Protein AF-A0A4R7HWL3-F1 (afdb_monomer)

Sequence (174 aa):
MRDVVTGAVVAVIGTFILIEALRLPDAATVTNDPALLPELVGGLLIVCGLIVVGQGWYHLRTGTTASSSGHVPLPDVEALDELETEGSAEDESPDYVTTAAMAVTVIAYAALAFRVGYLTTTFAFLVGAPILLSWTPRGRRLLVLLGFAVGMVIAIRLVFISALNVPLPETPLP

Secondary structure (DSSP, 8-state):
-HHHHHHHHHHHHHHHHHHHHTTSPPPSSGGG-TTHHHHHHHHHHHHHHHHHHHHHHHHHHTT--S-----------TTSTTTSTT---------HHHHHHHHHHHHHHHHHHHHH-HHHHHHHHHHHHHHHH-SS--HHHHHHHHHHHHHHHHHHHHHIIIII-----SS---

Solvent-accessible surface area (backbone atoms only — not comparable to full-atom values): 10016 Å² total; per-residue (Å²): 110,69,50,33,51,53,13,48,52,40,22,51,53,12,48,51,42,30,56,56,22,73,70,49,78,85,46,99,41,81,58,67,30,78,34,56,59,43,34,52,53,9,51,51,31,29,54,51,11,48,51,39,26,50,51,38,49,50,34,65,70,69,66,53,68,80,80,61,77,83,81,74,90,69,78,96,60,97,80,53,76,87,77,63,77,84,70,73,83,69,81,85,65,84,57,60,62,62,55,48,53,50,52,51,51,53,54,50,44,61,62,41,23,79,56,69,28,56,67,62,39,49,42,51,43,54,50,45,53,57,52,72,69,42,92,67,86,51,71,71,60,51,51,52,42,48,52,49,29,52,49,48,51,51,50,51,51,47,45,36,50,74,67,40,58,52,82,72,74,91,61,60,80,133

Radius of gyration: 20.71 Å; Cα contacts (8 Å, |Δi|>4): 130; chains: 1; bounding box: 37×38×61 Å

pLDDT: mean 71.95, std 14.1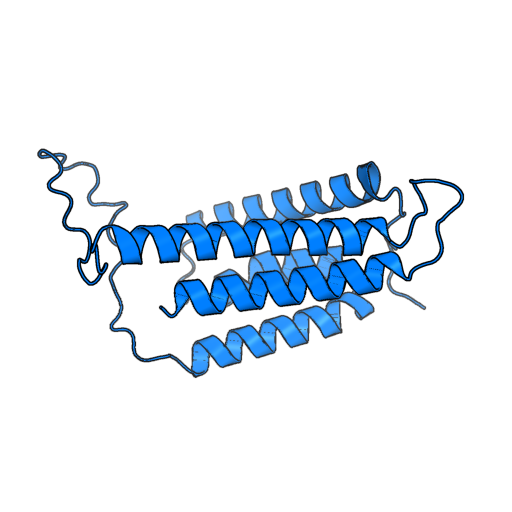2, range [40.38, 93.94]

Organism: NCBI:txid467091

Structure (mmCIF, N/CA/C/O backbone):
data_AF-A0A4R7HWL3-F1
#
_entry.id   AF-A0A4R7HWL3-F1
#
loop_
_atom_site.group_PDB
_atom_site.id
_atom_site.type_symbol
_atom_site.label_atom_id
_atom_site.label_alt_id
_atom_site.label_comp_id
_atom_site.label_asym_id
_atom_site.label_entity_id
_atom_site.label_seq_id
_atom_site.pdbx_PDB_ins_code
_atom_site.Cartn_x
_atom_site.Cartn_y
_atom_site.Cartn_z
_atom_site.occupancy
_atom_site.B_iso_or_equiv
_atom_site.auth_seq_id
_atom_site.auth_comp_id
_atom_site.auth_asym_id
_atom_site.auth_atom_id
_atom_site.pdbx_PDB_model_num
ATOM 1 N N . MET A 1 1 ? -18.374 -9.311 12.737 1.00 76.69 1 MET A N 1
ATOM 2 C CA . MET A 1 1 ? -18.784 -9.672 11.351 1.00 76.69 1 MET A CA 1
ATOM 3 C C . MET A 1 1 ? -18.213 -8.711 10.317 1.00 76.69 1 MET A C 1
ATOM 5 O O . MET A 1 1 ? -17.754 -9.197 9.293 1.00 76.69 1 MET A O 1
ATOM 9 N N . ARG A 1 2 ? -18.197 -7.392 10.576 1.00 78.56 2 ARG A N 1
ATOM 10 C CA . ARG A 1 2 ? -17.567 -6.397 9.689 1.00 78.56 2 ARG A CA 1
ATOM 11 C C . ARG A 1 2 ? -16.121 -6.756 9.316 1.00 78.56 2 ARG A C 1
ATOM 13 O O . ARG A 1 2 ? -15.818 -6.741 8.134 1.00 78.56 2 ARG A O 1
ATOM 20 N N . ASP A 1 3 ? -15.312 -7.210 10.273 1.00 77.75 3 ASP A N 1
ATOM 21 C CA . ASP A 1 3 ? -13.895 -7.557 10.037 1.00 77.75 3 ASP A CA 1
ATOM 22 C C . ASP A 1 3 ? -13.714 -8.749 9.092 1.00 77.75 3 ASP A C 1
ATOM 24 O O . ASP A 1 3 ? -12.840 -8.768 8.234 1.00 77.75 3 ASP A O 1
ATOM 28 N N . VAL A 1 4 ? -14.595 -9.747 9.196 1.00 84.81 4 VAL A N 1
ATOM 29 C CA . VAL A 1 4 ? -14.580 -10.897 8.282 1.00 84.81 4 VAL A CA 1
ATOM 30 C C . VAL A 1 4 ? -14.935 -10.448 6.866 1.00 84.81 4 VAL A C 1
ATOM 32 O O . VAL A 1 4 ? -14.318 -10.901 5.906 1.00 84.81 4 VAL A O 1
ATOM 35 N N . VAL A 1 5 ? -15.904 -9.537 6.728 1.00 86.44 5 VAL A N 1
ATOM 36 C CA . VAL A 1 5 ? -16.302 -8.995 5.423 1.00 86.44 5 VAL A CA 1
ATOM 37 C C . VAL A 1 5 ? -15.186 -8.134 4.831 1.00 86.44 5 VAL A C 1
ATOM 39 O O . VAL A 1 5 ? -14.857 -8.319 3.664 1.00 86.44 5 VAL A O 1
ATOM 42 N N . THR A 1 6 ? -14.565 -7.240 5.605 1.00 80.94 6 THR A N 1
ATOM 43 C CA . THR A 1 6 ? -13.452 -6.408 5.118 1.00 80.94 6 THR A CA 1
ATOM 44 C C . THR A 1 6 ? -12.254 -7.262 4.725 1.00 80.94 6 THR A C 1
ATOM 46 O O . THR A 1 6 ? -11.744 -7.102 3.618 1.00 80.94 6 THR A O 1
ATOM 49 N N . GLY A 1 7 ? -11.858 -8.231 5.555 1.00 83.19 7 GLY A N 1
ATOM 50 C CA . GLY A 1 7 ? -10.786 -9.170 5.226 1.00 83.19 7 GLY A CA 1
ATOM 51 C C . GLY A 1 7 ? -11.082 -9.990 3.965 1.00 83.19 7 GLY A C 1
ATOM 52 O O . GLY A 1 7 ? -10.214 -10.132 3.105 1.00 83.19 7 GLY A O 1
ATOM 53 N N . ALA A 1 8 ? -12.323 -10.463 3.801 1.00 90.75 8 ALA A N 1
ATOM 54 C CA . ALA A 1 8 ? -12.739 -11.197 2.608 1.00 90.75 8 ALA A CA 1
ATOM 55 C C . ALA A 1 8 ? -12.692 -10.323 1.345 1.00 90.75 8 ALA A C 1
ATOM 57 O O . ALA A 1 8 ? -12.177 -10.763 0.320 1.00 90.75 8 ALA A O 1
ATOM 58 N N . VAL A 1 9 ? -13.174 -9.078 1.414 1.00 88.00 9 VAL A N 1
ATOM 59 C CA . VAL A 1 9 ? -13.107 -8.128 0.292 1.00 88.00 9 VAL A CA 1
ATOM 60 C C . VAL A 1 9 ? -11.655 -7.852 -0.101 1.00 88.00 9 VAL A C 1
ATOM 62 O O . VAL A 1 9 ? -11.324 -7.919 -1.283 1.00 88.00 9 VAL A O 1
ATOM 65 N N . VAL A 1 10 ? -10.771 -7.615 0.873 1.00 84.25 10 VAL A N 1
ATOM 66 C CA . VAL A 1 10 ? -9.333 -7.402 0.633 1.00 84.25 10 VAL A CA 1
ATOM 67 C C . VAL A 1 10 ? -8.698 -8.623 -0.042 1.00 84.25 10 VAL A C 1
ATOM 69 O O . VAL A 1 10 ? -7.980 -8.466 -1.031 1.00 84.25 10 VAL A O 1
ATOM 72 N N . ALA A 1 11 ? -9.012 -9.837 0.421 1.00 88.62 11 ALA A N 1
ATOM 73 C CA . ALA A 1 11 ? -8.508 -11.070 -0.183 1.00 88.62 11 ALA A CA 1
ATOM 74 C C . ALA A 1 11 ? -9.014 -11.270 -1.623 1.00 88.62 11 ALA A C 1
ATOM 76 O O . ALA A 1 11 ? -8.248 -11.695 -2.489 1.00 88.62 11 ALA A O 1
ATOM 77 N N . VAL A 1 12 ? -10.276 -10.929 -1.910 1.00 93.00 12 VAL A N 1
ATOM 78 C CA . VAL A 1 12 ? -10.845 -10.998 -3.268 1.00 93.00 12 VAL A CA 1
ATOM 79 C C . VAL A 1 12 ? -10.155 -10.005 -4.202 1.00 93.00 12 VAL A C 1
ATOM 81 O O . VAL A 1 12 ? -9.787 -10.386 -5.312 1.00 93.00 12 VAL A O 1
ATOM 84 N N . ILE A 1 13 ? -9.918 -8.767 -3.756 1.00 86.62 13 ILE A N 1
ATOM 85 C CA . ILE A 1 13 ? -9.181 -7.760 -4.538 1.00 86.62 13 ILE A CA 1
ATOM 86 C C . ILE A 1 13 ? -7.754 -8.245 -4.821 1.00 86.62 13 ILE A C 1
ATOM 88 O O . ILE A 1 13 ? -7.318 -8.210 -5.970 1.00 86.62 13 ILE A O 1
ATOM 92 N N . GLY A 1 14 ? -7.045 -8.750 -3.806 1.00 85.75 14 GLY A N 1
ATOM 93 C CA . GLY A 1 14 ? -5.703 -9.313 -3.979 1.00 85.75 14 GLY A CA 1
ATOM 94 C C . GLY A 1 14 ? -5.677 -10.483 -4.967 1.00 85.75 14 GLY A C 1
ATOM 95 O O . GLY A 1 14 ? -4.819 -10.532 -5.845 1.00 85.75 14 GLY A O 1
ATOM 96 N N . THR A 1 15 ? -6.669 -11.374 -4.888 1.00 93.94 15 THR A N 1
ATOM 97 C CA . THR A 1 15 ? -6.833 -12.502 -5.822 1.00 93.94 15 THR A CA 1
ATOM 98 C C . THR A 1 15 ? -7.078 -12.025 -7.249 1.00 93.94 15 THR A C 1
ATOM 100 O O . THR A 1 15 ? -6.483 -1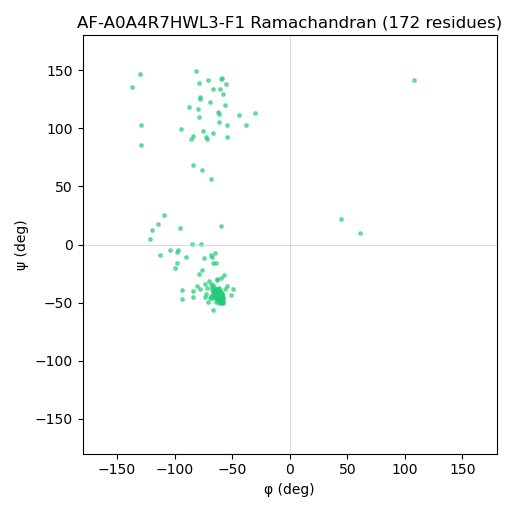2.554 -8.183 1.00 93.94 15 THR A O 1
ATOM 103 N N . PHE A 1 16 ? -7.925 -11.012 -7.436 1.00 92.25 16 PHE A N 1
ATOM 104 C CA . PHE A 1 16 ? -8.189 -10.434 -8.752 1.00 92.25 16 PHE A CA 1
ATOM 105 C C . PHE A 1 16 ? -6.921 -9.834 -9.374 1.00 92.25 16 PHE A C 1
ATOM 107 O O . PHE A 1 16 ? -6.611 -10.130 -10.525 1.00 92.25 16 PHE A O 1
ATOM 114 N N . ILE A 1 17 ? -6.150 -9.062 -8.598 1.00 85.31 17 ILE A N 1
ATOM 115 C CA . ILE A 1 17 ? -4.862 -8.501 -9.039 1.00 85.31 17 ILE A CA 1
ATOM 116 C C . ILE A 1 17 ? -3.896 -9.620 -9.440 1.00 85.31 17 ILE A C 1
ATOM 118 O O . ILE A 1 17 ? -3.261 -9.528 -10.486 1.00 85.31 17 ILE A O 1
ATOM 122 N N . LEU A 1 18 ? -3.819 -10.691 -8.645 1.00 90.19 18 LEU A N 1
ATOM 123 C CA . LEU A 1 18 ? -2.961 -11.838 -8.931 1.00 90.19 18 LEU A CA 1
ATOM 124 C C . LEU A 1 18 ? -3.362 -12.542 -10.239 1.00 90.19 18 LEU A C 1
ATOM 126 O O . LEU A 1 18 ? -2.500 -12.893 -11.035 1.00 90.19 18 LEU A O 1
ATOM 130 N N . ILE A 1 19 ? -4.663 -12.702 -10.506 1.00 92.25 19 ILE A N 1
ATOM 131 C CA . ILE A 1 19 ? -5.157 -13.289 -11.763 1.00 92.25 19 ILE A CA 1
ATOM 132 C C . ILE A 1 19 ? -4.780 -12.423 -12.970 1.00 92.25 19 ILE A C 1
ATOM 134 O O . ILE A 1 19 ? -4.390 -12.966 -14.001 1.00 92.25 19 ILE A O 1
ATOM 138 N N . GLU A 1 20 ? -4.893 -11.098 -12.863 1.00 90.25 20 GLU A N 1
ATOM 139 C CA . GLU A 1 20 ? -4.465 -10.197 -13.941 1.00 90.25 20 GLU A CA 1
ATOM 140 C C . GLU A 1 20 ? -2.938 -10.202 -14.113 1.00 90.25 20 GLU A C 1
ATOM 142 O O . GLU A 1 20 ? -2.459 -10.153 -15.244 1.00 90.25 20 GLU A O 1
ATOM 147 N N . ALA A 1 21 ? -2.169 -10.350 -13.027 1.00 86.69 21 ALA A N 1
ATOM 148 C CA . ALA A 1 21 ? -0.716 -10.500 -13.094 1.00 86.69 21 ALA A CA 1
ATOM 149 C C . ALA A 1 21 ? -0.310 -11.744 -13.901 1.00 86.69 21 ALA A C 1
ATOM 151 O O . ALA A 1 21 ? 0.550 -11.655 -14.769 1.00 86.69 21 ALA A O 1
ATOM 152 N N . LEU A 1 22 ? -1.000 -12.872 -13.697 1.00 90.31 22 LEU A N 1
ATOM 153 C CA . LEU A 1 22 ? -0.759 -14.131 -14.420 1.00 90.31 22 LEU A CA 1
ATOM 154 C C . LEU A 1 22 ? -1.108 -14.076 -15.918 1.00 90.31 22 LEU A C 1
ATOM 156 O O . LEU A 1 22 ? -0.803 -15.012 -16.655 1.00 90.31 22 LEU A O 1
ATOM 160 N N . ARG A 1 23 ? -1.788 -13.021 -16.384 1.00 90.88 23 ARG A N 1
ATOM 161 C CA . ARG A 1 23 ? -2.072 -12.809 -17.814 1.00 90.88 23 ARG A CA 1
ATOM 162 C C . ARG A 1 23 ? -0.989 -12.009 -18.525 1.00 90.88 23 ARG A C 1
ATOM 164 O O . ARG A 1 23 ? -1.038 -11.901 -19.752 1.00 90.88 23 ARG A O 1
ATOM 171 N N . LEU A 1 24 ? -0.062 -11.411 -17.782 1.00 85.00 24 LEU A N 1
ATOM 172 C CA . LEU A 1 24 ? 1.055 -10.690 -18.370 1.00 85.00 24 LEU A CA 1
ATOM 173 C C . LEU A 1 24 ? 2.031 -11.699 -19.000 1.00 85.00 24 LEU A C 1
ATOM 175 O O . LEU A 1 24 ? 2.211 -12.790 -18.467 1.00 85.00 24 LEU A O 1
ATOM 179 N N . PRO A 1 25 ? 2.622 -11.376 -20.161 1.00 83.00 25 PRO A N 1
ATOM 180 C CA . PRO A 1 25 ? 3.594 -12.254 -20.796 1.00 83.00 25 PRO A CA 1
ATOM 181 C C . PRO A 1 25 ? 4.870 -12.350 -19.953 1.00 83.00 25 PRO A C 1
ATOM 183 O O . PRO A 1 25 ? 5.411 -11.322 -19.543 1.00 83.00 25 PRO A O 1
ATOM 186 N N . ASP A 1 26 ? 5.366 -13.576 -19.769 1.00 82.88 26 ASP A N 1
ATOM 187 C CA . ASP A 1 26 ? 6.607 -13.845 -19.039 1.00 82.88 26 ASP A CA 1
ATOM 188 C C . ASP A 1 26 ? 7.789 -13.105 -19.683 1.00 82.88 26 ASP A C 1
ATOM 190 O O . ASP A 1 26 ? 8.033 -13.199 -20.895 1.00 82.88 26 ASP A O 1
ATOM 194 N N . ALA A 1 27 ? 8.563 -12.381 -18.876 1.00 81.88 27 ALA A N 1
ATOM 195 C CA . ALA A 1 27 ? 9.803 -11.778 -19.343 1.00 81.88 27 ALA A CA 1
ATOM 196 C C . ALA A 1 27 ? 10.950 -12.800 -19.354 1.00 81.88 27 ALA A C 1
ATOM 198 O O . ALA A 1 27 ? 11.048 -13.686 -18.511 1.00 81.88 27 ALA A O 1
ATOM 199 N N . ALA A 1 28 ? 11.896 -12.628 -20.283 1.00 78.31 28 ALA A N 1
ATOM 200 C CA . ALA A 1 28 ? 13.082 -13.486 -20.384 1.00 78.31 28 ALA A CA 1
ATOM 201 C C . ALA A 1 28 ? 14.019 -13.401 -19.158 1.00 78.31 28 ALA A C 1
ATOM 203 O O . ALA A 1 28 ? 14.898 -14.246 -18.987 1.00 78.31 28 ALA A O 1
ATOM 204 N N . THR A 1 29 ? 13.860 -12.376 -18.319 1.00 79.38 29 THR A N 1
ATOM 205 C CA . THR A 1 29 ? 14.624 -12.174 -17.089 1.00 79.38 29 THR A CA 1
ATOM 206 C C . THR A 1 29 ? 13.695 -11.728 -15.966 1.00 79.38 29 THR A C 1
ATOM 208 O O . THR A 1 29 ? 12.906 -10.806 -16.154 1.00 79.38 29 THR A O 1
ATOM 211 N N . VAL A 1 30 ? 13.861 -12.321 -14.774 1.00 71.12 30 VAL A N 1
ATOM 212 C CA . VAL A 1 30 ? 13.136 -11.958 -13.532 1.00 71.12 30 VAL A CA 1
ATOM 213 C C . VAL A 1 30 ? 13.182 -10.444 -13.297 1.00 71.12 30 VAL A C 1
ATOM 215 O O . VAL A 1 30 ? 12.215 -9.807 -12.924 1.00 71.12 30 VAL A O 1
ATOM 218 N N . THR A 1 31 ? 14.321 -9.842 -13.604 1.00 65.50 31 THR A N 1
ATOM 219 C CA . THR A 1 31 ? 14.598 -8.414 -13.482 1.00 65.50 31 THR A CA 1
ATOM 220 C C . THR A 1 31 ? 13.677 -7.498 -14.298 1.00 65.50 31 THR A C 1
ATOM 222 O O . THR A 1 31 ? 13.474 -6.360 -13.903 1.00 65.50 31 THR A O 1
ATOM 225 N N . ASN A 1 32 ? 13.139 -7.954 -15.429 1.00 70.25 32 ASN A N 1
ATOM 226 C CA . ASN A 1 32 ? 12.282 -7.146 -16.304 1.00 70.25 32 ASN A CA 1
ATOM 227 C C . ASN A 1 32 ? 10.851 -7.680 -16.354 1.00 70.25 32 ASN A C 1
ATOM 229 O O . ASN A 1 32 ? 10.121 -7.362 -17.291 1.00 70.25 32 ASN A O 1
ATOM 233 N N . ASP A 1 33 ? 10.473 -8.519 -15.393 1.00 76.75 33 ASP A N 1
ATOM 234 C CA . ASP A 1 33 ? 9.172 -9.158 -15.394 1.00 76.75 33 ASP A CA 1
ATOM 235 C C . ASP A 1 33 ? 8.089 -8.181 -14.905 1.00 76.75 33 ASP A C 1
ATOM 237 O O . ASP A 1 33 ? 8.062 -7.822 -13.719 1.00 76.75 33 ASP A O 1
ATOM 241 N N . PRO A 1 34 ? 7.195 -7.711 -15.800 1.00 73.94 34 PRO A N 1
ATOM 242 C CA . PRO A 1 34 ? 6.140 -6.779 -15.426 1.00 73.94 34 PRO A CA 1
ATOM 243 C C . PRO A 1 34 ? 5.109 -7.413 -14.480 1.00 73.94 34 PRO A C 1
ATOM 245 O O . PRO A 1 34 ? 4.347 -6.673 -13.854 1.00 73.94 34 PRO A O 1
ATOM 248 N N . ALA A 1 35 ? 5.071 -8.746 -14.358 1.00 83.38 35 ALA A N 1
ATOM 249 C CA . ALA A 1 35 ? 4.136 -9.457 -13.497 1.00 83.38 35 ALA A CA 1
ATOM 250 C C . ALA A 1 35 ? 4.545 -9.447 -12.018 1.00 83.38 35 ALA A C 1
ATOM 252 O O . ALA A 1 35 ? 3.669 -9.487 -11.156 1.00 83.38 35 ALA A O 1
ATOM 253 N N . LEU A 1 36 ? 5.837 -9.301 -11.697 1.00 79.25 36 LEU A N 1
ATOM 254 C CA . LEU A 1 36 ? 6.334 -9.454 -10.321 1.00 79.25 36 LEU A CA 1
ATOM 255 C C . LEU A 1 36 ? 5.734 -8.461 -9.326 1.00 79.25 36 LEU A C 1
ATOM 257 O O . LEU A 1 36 ? 5.442 -8.817 -8.186 1.00 79.25 36 LEU A O 1
ATOM 261 N N . LEU A 1 37 ? 5.562 -7.201 -9.732 1.00 79.38 37 LEU A N 1
ATOM 262 C CA . LEU A 1 37 ? 4.998 -6.171 -8.859 1.00 79.38 37 LEU A CA 1
ATOM 263 C C . LEU A 1 37 ? 3.521 -6.462 -8.538 1.00 79.38 37 LEU A C 1
ATOM 265 O O . LEU A 1 37 ? 3.194 -6.565 -7.350 1.00 79.38 37 LEU A O 1
ATOM 269 N N . PRO A 1 38 ? 2.619 -6.615 -9.529 1.00 78.69 38 PRO A N 1
ATOM 270 C CA . PRO A 1 38 ? 1.235 -6.967 -9.237 1.00 78.69 38 PRO A CA 1
ATOM 271 C C . PRO A 1 38 ? 1.105 -8.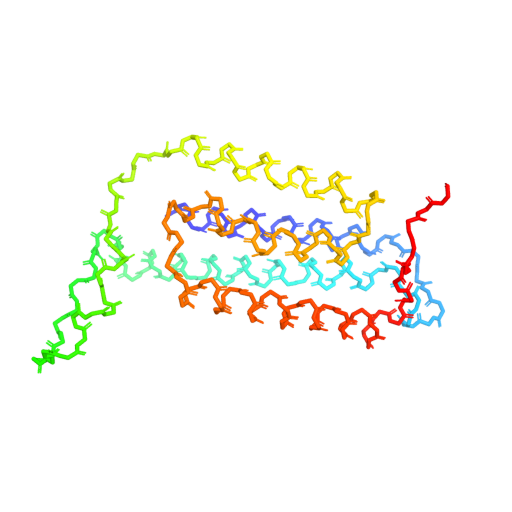346 -8.570 1.00 78.69 38 PRO A C 1
ATOM 273 O O . PRO A 1 38 ? 0.229 -8.503 -7.722 1.00 78.69 38 PRO A O 1
ATOM 276 N N . GLU A 1 39 ? 1.997 -9.304 -8.838 1.00 84.88 39 GLU A N 1
ATOM 277 C CA . GLU A 1 39 ? 2.032 -10.597 -8.141 1.00 84.88 39 GLU A CA 1
ATOM 278 C C . GLU A 1 39 ? 2.345 -10.436 -6.644 1.00 84.88 39 GLU A C 1
ATOM 280 O O . GLU A 1 39 ? 1.593 -10.927 -5.800 1.00 84.88 39 GLU A O 1
ATOM 285 N N . LEU A 1 40 ? 3.392 -9.679 -6.292 1.00 82.38 40 LEU A N 1
ATOM 286 C CA . LEU A 1 40 ? 3.750 -9.385 -4.898 1.00 82.38 40 LEU A CA 1
ATOM 287 C C . LEU A 1 40 ? 2.637 -8.636 -4.166 1.00 82.38 40 LEU A C 1
ATOM 289 O O . LEU A 1 40 ? 2.287 -8.991 -3.039 1.00 82.38 40 LEU A O 1
ATOM 293 N N . VAL A 1 41 ? 2.074 -7.601 -4.794 1.00 80.19 41 VAL A N 1
ATOM 294 C CA . VAL A 1 41 ? 0.989 -6.804 -4.205 1.00 80.19 41 VAL A CA 1
ATOM 295 C C . VAL A 1 41 ? -0.264 -7.659 -4.018 1.00 80.19 41 VAL A C 1
ATOM 297 O O . VAL A 1 41 ? -0.860 -7.639 -2.939 1.00 80.19 41 VAL A O 1
ATOM 300 N N . GLY A 1 42 ? -0.642 -8.442 -5.031 1.00 82.56 42 GLY A N 1
ATOM 301 C CA . GLY A 1 42 ? -1.765 -9.374 -4.967 1.00 82.56 42 GLY A CA 1
ATOM 302 C C . GLY A 1 42 ? -1.574 -10.417 -3.867 1.00 82.56 42 GLY A C 1
ATOM 303 O O . GLY A 1 42 ? -2.449 -10.583 -3.017 1.00 82.56 42 GLY A O 1
ATOM 304 N N . GLY A 1 43 ? -0.400 -11.050 -3.811 1.00 85.06 43 GLY A N 1
ATOM 305 C CA . GLY A 1 43 ? -0.038 -12.025 -2.782 1.00 85.06 43 GLY A CA 1
ATOM 306 C C . GLY A 1 43 ? -0.087 -11.446 -1.366 1.00 85.06 43 GLY A C 1
ATOM 307 O O . GLY A 1 43 ? -0.705 -12.039 -0.480 1.00 85.06 43 GLY A O 1
ATOM 308 N N . LEU A 1 44 ? 0.490 -10.259 -1.149 1.00 82.88 44 LEU A N 1
ATOM 309 C CA . LEU A 1 44 ? 0.470 -9.583 0.152 1.00 82.88 44 LEU A CA 1
ATOM 310 C C . LEU A 1 44 ? -0.963 -9.254 0.598 1.00 82.88 44 LEU A C 1
ATOM 312 O O . LEU A 1 44 ? -1.310 -9.473 1.760 1.00 82.88 44 LEU A O 1
ATOM 316 N N . LEU A 1 45 ? -1.808 -8.764 -0.316 1.00 79.81 45 LEU A N 1
ATOM 317 C CA . LEU A 1 45 ? -3.217 -8.469 -0.040 1.00 79.81 45 LEU A CA 1
ATOM 318 C C . LEU A 1 45 ? -3.999 -9.727 0.343 1.00 79.81 45 LEU A C 1
ATOM 320 O O . LEU A 1 45 ? -4.785 -9.683 1.288 1.00 79.81 45 LEU A O 1
ATOM 324 N N . ILE A 1 46 ? -3.762 -10.853 -0.336 1.00 88.44 46 ILE A N 1
ATOM 325 C CA . ILE A 1 46 ? -4.391 -12.136 0.004 1.00 88.44 46 ILE A CA 1
ATOM 326 C C . ILE A 1 46 ? -3.991 -12.563 1.417 1.00 88.44 46 ILE A C 1
ATOM 328 O O . ILE A 1 46 ? -4.864 -12.862 2.230 1.00 88.44 46 ILE A O 1
ATOM 332 N N . VAL A 1 47 ? -2.692 -12.552 1.737 1.00 90.00 47 VAL A N 1
ATOM 333 C CA . VAL A 1 47 ? -2.192 -12.923 3.072 1.00 90.00 47 VAL A CA 1
ATOM 334 C C . VAL A 1 47 ? -2.790 -12.015 4.146 1.00 90.00 47 VAL A C 1
ATOM 336 O O . VAL A 1 47 ? -3.304 -12.507 5.149 1.00 90.00 47 VAL A O 1
ATOM 339 N N . CYS A 1 48 ? -2.786 -10.701 3.923 1.00 82.56 48 CYS A N 1
ATOM 340 C CA . CYS A 1 48 ? -3.352 -9.729 4.854 1.00 82.56 48 CYS A CA 1
ATOM 341 C C . CYS A 1 48 ? -4.860 -9.953 5.061 1.00 82.56 48 CYS A C 1
ATOM 343 O O . CYS A 1 48 ? -5.325 -10.051 6.196 1.00 82.56 48 CYS A O 1
ATOM 345 N N . GLY A 1 49 ? -5.619 -10.133 3.975 1.00 82.94 49 GLY A N 1
ATOM 346 C CA . GLY A 1 49 ? -7.050 -10.427 4.031 1.00 82.94 49 GLY A CA 1
ATOM 347 C C . GLY A 1 49 ? -7.358 -11.718 4.793 1.00 82.94 49 GLY A C 1
ATOM 348 O O . GLY A 1 49 ? -8.251 -11.734 5.639 1.00 82.94 49 GLY A O 1
ATOM 349 N N . LEU A 1 50 ? -6.577 -12.782 4.576 1.00 92.12 50 LEU A N 1
ATOM 350 C CA . LEU A 1 50 ? -6.713 -14.048 5.305 1.00 92.12 50 LEU A CA 1
ATOM 351 C C . LEU A 1 50 ? -6.412 -13.905 6.800 1.00 92.12 50 LEU A C 1
ATOM 353 O O . LEU A 1 50 ? -7.123 -14.499 7.610 1.00 92.12 50 LEU A O 1
ATOM 357 N N . ILE A 1 51 ? -5.406 -13.111 7.182 1.00 89.12 51 ILE A N 1
ATOM 358 C CA . ILE A 1 51 ? -5.103 -12.827 8.593 1.00 89.12 51 ILE A CA 1
ATOM 359 C C . ILE A 1 51 ? -6.291 -12.122 9.257 1.00 89.12 51 ILE A C 1
ATOM 361 O O . ILE A 1 51 ? -6.732 -12.555 10.321 1.00 89.12 51 ILE A O 1
ATOM 365 N N . VAL A 1 52 ? -6.856 -11.094 8.615 1.00 87.88 52 VAL A N 1
ATOM 366 C CA . VAL A 1 52 ? -8.018 -10.351 9.137 1.00 87.88 52 VAL A CA 1
ATOM 367 C C . VAL A 1 52 ? -9.248 -11.257 9.255 1.00 87.88 52 VAL A C 1
ATOM 369 O O . VAL A 1 52 ? -9.919 -11.263 10.289 1.00 87.88 52 VAL A O 1
ATOM 372 N N . VAL A 1 53 ? -9.520 -12.086 8.241 1.00 91.44 53 VAL A N 1
ATOM 373 C CA . VAL A 1 53 ? -10.596 -13.091 8.295 1.00 91.44 53 VAL A CA 1
ATOM 374 C C . VAL A 1 53 ? -10.361 -14.075 9.440 1.00 91.44 53 VAL A C 1
ATOM 376 O O . VAL A 1 53 ? -11.295 -14.375 10.183 1.00 91.44 53 VAL A O 1
ATOM 379 N N . GLY A 1 54 ? -9.128 -14.554 9.612 1.00 91.38 54 GLY A N 1
ATOM 380 C CA . GLY A 1 54 ? -8.744 -15.478 10.676 1.00 91.38 54 GLY A CA 1
ATOM 381 C C . GLY A 1 54 ? -8.949 -14.887 12.069 1.00 91.38 54 GLY A C 1
ATOM 382 O O . GLY A 1 54 ? -9.540 -15.544 12.925 1.00 91.38 54 GLY A O 1
ATOM 383 N N . GLN A 1 55 ? -8.543 -13.634 12.281 1.00 88.25 55 GLN A N 1
ATOM 384 C CA . GLN A 1 55 ? -8.778 -12.905 13.530 1.00 88.25 55 GLN A CA 1
ATOM 385 C C . GLN A 1 55 ? -10.277 -12.725 13.793 1.00 88.25 55 GLN A C 1
ATOM 387 O O . GLN A 1 55 ? -10.761 -13.085 14.866 1.00 88.25 55 GLN A O 1
ATOM 392 N N . GLY A 1 56 ? -11.038 -12.259 12.798 1.00 86.62 56 GLY A N 1
ATOM 393 C CA . GLY A 1 56 ? -12.486 -12.090 12.919 1.00 86.62 56 GLY A CA 1
ATOM 394 C C . GLY A 1 56 ? -13.210 -13.406 13.224 1.00 86.62 56 GLY A C 1
ATOM 395 O O . GLY A 1 56 ? -14.100 -13.447 14.075 1.00 86.62 56 GLY A O 1
ATOM 396 N N . TRP A 1 57 ? -12.800 -14.502 12.582 1.00 91.88 57 TRP A N 1
ATOM 397 C CA . TRP A 1 57 ? -13.334 -15.841 12.835 1.00 91.88 57 TRP A CA 1
ATOM 398 C C . TRP A 1 57 ? -12.982 -16.338 14.239 1.00 91.88 57 TRP A C 1
ATOM 400 O O . TRP A 1 57 ? -13.836 -16.909 14.923 1.00 91.88 57 TRP A O 1
ATOM 410 N N . TYR A 1 58 ? -11.740 -16.133 14.680 1.00 90.62 58 TYR A N 1
ATOM 411 C CA . TYR A 1 58 ? -11.300 -16.512 16.020 1.00 90.62 58 TYR A CA 1
ATOM 412 C C . TYR A 1 58 ? -12.151 -15.811 17.086 1.00 90.62 58 TYR A C 1
ATOM 414 O O . TYR A 1 58 ? -12.718 -16.491 17.939 1.00 90.62 58 TYR A O 1
ATOM 422 N N . HIS A 1 59 ? -12.366 -14.498 16.952 1.00 83.75 59 HIS A N 1
ATOM 423 C CA . HIS A 1 59 ? -13.242 -13.719 17.835 1.00 83.75 59 HIS A CA 1
ATOM 424 C C . HIS A 1 59 ? -14.701 -14.198 17.835 1.00 83.75 59 HIS A C 1
ATOM 426 O O . HIS A 1 59 ? -15.330 -14.273 18.891 1.00 83.75 59 HIS A O 1
ATOM 432 N N . LEU A 1 60 ? -15.242 -14.564 16.667 1.00 85.56 60 LEU A N 1
ATOM 433 C CA . LEU A 1 60 ? -16.584 -15.149 16.547 1.00 85.56 60 LEU A CA 1
ATOM 434 C C . LEU A 1 60 ? -16.700 -16.480 17.303 1.00 85.56 60 LEU A C 1
ATOM 436 O O . LEU A 1 60 ? -17.736 -16.751 17.908 1.00 85.56 60 LEU A O 1
ATOM 440 N N . ARG A 1 61 ? -15.652 -17.312 17.279 1.00 88.19 61 ARG A N 1
ATOM 441 C CA . ARG A 1 61 ? -15.647 -18.621 17.950 1.00 88.19 61 ARG A CA 1
ATOM 442 C C . ARG A 1 61 ? -15.427 -18.538 19.450 1.00 88.19 61 ARG A C 1
ATOM 444 O O . ARG A 1 61 ? -16.036 -19.315 20.176 1.00 88.19 61 ARG A O 1
ATOM 451 N N . THR A 1 62 ? -14.572 -17.639 19.921 1.00 87.62 62 THR A N 1
ATOM 452 C CA . THR A 1 62 ? -14.2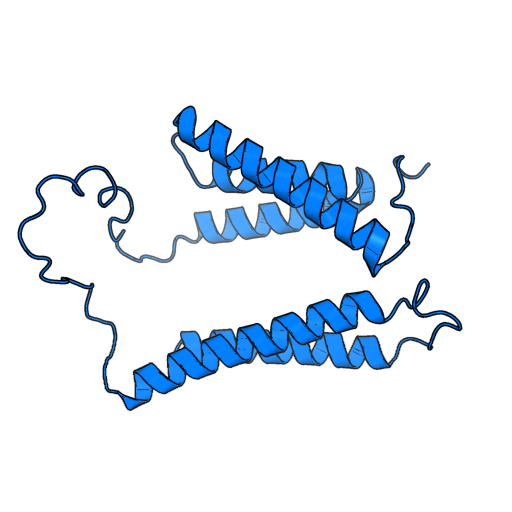93 -17.512 21.356 1.00 87.62 62 THR A CA 1
ATOM 453 C C . THR A 1 62 ? -15.408 -16.792 22.112 1.00 87.62 62 THR A C 1
ATOM 455 O O . THR A 1 62 ? -15.291 -16.600 23.319 1.00 87.62 62 THR A O 1
ATOM 458 N N . GLY A 1 63 ? -16.488 -16.376 21.431 1.00 72.56 63 GLY A N 1
ATOM 459 C CA . GLY A 1 63 ? -17.596 -15.635 22.043 1.00 72.56 63 GLY A CA 1
ATOM 460 C C . GLY A 1 63 ? -17.154 -14.297 22.633 1.00 72.56 63 GLY A C 1
ATOM 461 O O . GLY A 1 63 ? -17.915 -13.639 23.336 1.00 72.56 63 GLY A O 1
ATOM 462 N N . THR A 1 64 ? -15.920 -13.882 22.345 1.00 61.06 64 THR A N 1
ATOM 463 C CA . THR A 1 64 ? -15.353 -12.612 22.764 1.00 61.06 64 THR A CA 1
ATOM 464 C C . THR A 1 64 ? -15.818 -11.589 21.743 1.00 61.06 64 THR A C 1
ATOM 466 O O . THR A 1 64 ? -15.049 -11.101 20.917 1.00 61.06 64 THR A O 1
ATOM 469 N N . THR A 1 65 ? -17.124 -11.309 21.750 1.00 51.59 65 THR A N 1
ATOM 470 C CA . THR A 1 65 ? -17.642 -10.066 21.195 1.00 51.59 65 THR A CA 1
ATOM 471 C C . THR A 1 65 ? -16.876 -8.960 21.893 1.00 51.59 65 THR A C 1
ATOM 473 O O . THR A 1 65 ? -17.116 -8.671 23.064 1.00 51.59 65 THR A O 1
ATOM 476 N N . ALA A 1 66 ? -15.904 -8.392 21.187 1.00 52.56 66 ALA A N 1
ATOM 477 C CA . ALA A 1 66 ? -15.159 -7.214 21.586 1.00 52.56 66 ALA A CA 1
ATOM 478 C C . ALA A 1 66 ? -16.084 -5.981 21.564 1.00 52.56 66 ALA A C 1
ATOM 480 O O . ALA A 1 66 ? -15.833 -5.005 20.877 1.00 52.56 66 ALA A O 1
ATOM 481 N N . SER A 1 67 ? -17.189 -6.046 22.309 1.00 45.44 67 SER A N 1
ATOM 482 C CA . SER A 1 67 ? -17.810 -4.874 22.923 1.00 45.44 67 SER A CA 1
ATOM 483 C C . SER A 1 67 ? -17.148 -4.551 24.265 1.00 45.44 67 SER A C 1
ATOM 485 O O . SER A 1 67 ? -17.531 -3.590 24.916 1.00 45.44 67 SER A O 1
ATOM 487 N N . SER A 1 68 ? -16.141 -5.326 24.685 1.00 43.84 68 SER A N 1
ATOM 488 C CA . SER A 1 68 ? -15.280 -4.964 25.805 1.00 43.84 68 SER A CA 1
ATOM 489 C C . SER A 1 68 ? -14.145 -4.086 25.291 1.00 43.84 68 SER A C 1
ATOM 491 O O . SER A 1 68 ? -13.083 -4.576 24.915 1.00 43.84 68 SER A O 1
ATOM 493 N N . SER A 1 69 ? -14.379 -2.776 25.314 1.00 45.72 69 SER A N 1
ATOM 494 C CA . SER A 1 69 ? -13.370 -1.804 25.735 1.00 45.72 69 SER A CA 1
ATOM 495 C C . SER A 1 69 ? -12.450 -2.451 26.778 1.00 45.72 69 SER A C 1
ATOM 497 O O . SER A 1 69 ? -12.909 -2.875 27.843 1.00 45.72 69 SER A O 1
ATOM 499 N N . GLY A 1 70 ? -11.183 -2.643 26.424 1.00 42.47 70 GLY A N 1
ATOM 500 C CA . GLY A 1 70 ? -10.206 -3.319 27.264 1.00 42.47 70 GLY A CA 1
ATOM 501 C C . GLY A 1 70 ? -9.909 -2.505 28.517 1.00 42.47 70 GLY A C 1
ATOM 502 O O . GLY A 1 70 ? -9.054 -1.633 28.491 1.00 42.47 70 GLY A O 1
ATOM 503 N N . HIS A 1 71 ? -10.581 -2.816 29.625 1.00 40.72 71 HIS A N 1
ATOM 504 C CA . HIS A 1 71 ? -10.022 -2.569 30.946 1.00 40.72 71 HIS A CA 1
ATOM 505 C C . HIS A 1 71 ? -9.118 -3.763 31.263 1.00 40.72 71 HIS A C 1
ATOM 507 O O . HIS A 1 71 ? -9.589 -4.819 31.684 1.00 40.72 71 HIS A O 1
ATOM 513 N N . VAL A 1 72 ? -7.828 -3.635 30.956 1.00 53.97 72 VAL A N 1
ATOM 514 C CA . VAL A 1 72 ? -6.799 -4.554 31.449 1.00 53.97 72 VAL A CA 1
ATOM 515 C C . VAL A 1 72 ? -6.499 -4.115 32.886 1.00 53.97 72 VAL A C 1
ATOM 517 O O .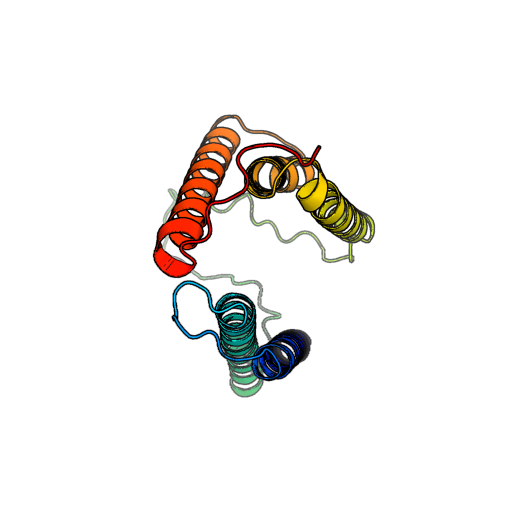 VAL A 1 72 ? -6.028 -2.993 33.058 1.00 53.97 72 VAL A O 1
ATOM 520 N N . PRO A 1 73 ? -6.752 -4.929 33.929 1.00 46.31 73 PRO A N 1
ATOM 521 C CA . PRO A 1 73 ? -6.277 -4.619 35.270 1.00 46.31 73 PRO A CA 1
ATOM 522 C C . PRO A 1 73 ? -4.761 -4.841 35.274 1.00 46.31 73 PRO A C 1
ATOM 524 O O . PRO A 1 73 ? -4.283 -5.960 35.467 1.00 46.31 73 PRO A O 1
ATOM 527 N N . LEU A 1 74 ? -4.004 -3.791 34.962 1.00 51.25 74 LEU A N 1
ATOM 528 C CA . LEU A 1 74 ? -2.564 -3.770 35.179 1.00 51.25 74 LEU A CA 1
ATOM 529 C C . LEU A 1 74 ? -2.301 -3.485 36.669 1.00 51.25 74 LEU A C 1
ATOM 531 O O . LEU A 1 74 ? -3.005 -2.669 37.263 1.00 51.25 74 LEU A O 1
ATOM 535 N N . PRO A 1 75 ? -1.326 -4.169 37.293 1.00 47.59 75 PRO A N 1
ATOM 536 C CA . PRO A 1 75 ? -0.868 -3.841 38.641 1.00 47.59 75 PRO A CA 1
ATOM 537 C C . PRO A 1 75 ? -0.328 -2.406 38.666 1.00 47.59 75 PRO A C 1
ATOM 539 O O . PRO A 1 75 ? 0.288 -1.994 37.691 1.00 47.59 75 PRO A O 1
ATOM 542 N N . ASP A 1 76 ? -0.569 -1.672 39.755 1.00 52.34 76 ASP A N 1
ATOM 543 C CA . ASP A 1 76 ? -0.234 -0.252 39.951 1.00 52.34 76 ASP A CA 1
ATOM 544 C C . ASP A 1 76 ? 1.123 0.156 39.336 1.00 52.34 76 ASP A C 1
ATOM 546 O O . ASP A 1 76 ? 2.191 -0.124 39.888 1.00 52.34 76 ASP A O 1
ATOM 550 N N . VAL A 1 77 ? 1.088 0.834 38.182 1.00 49.38 77 VAL A N 1
ATOM 551 C CA . VAL A 1 77 ? 2.251 1.494 37.572 1.00 49.38 77 VAL A CA 1
ATOM 552 C C . VAL A 1 77 ? 1.864 2.933 37.232 1.00 49.38 77 VAL A C 1
ATOM 554 O O . VAL A 1 77 ? 1.506 3.247 36.102 1.00 49.38 77 VAL A O 1
ATOM 557 N N . GLU A 1 78 ? 1.999 3.830 38.210 1.00 52.22 78 GLU A N 1
ATOM 558 C CA . GLU A 1 78 ? 1.833 5.298 38.117 1.00 52.22 78 GLU A CA 1
ATOM 559 C C . GLU A 1 78 ? 2.792 5.994 37.108 1.00 52.22 78 GLU A C 1
ATOM 561 O O . GLU A 1 78 ? 2.979 7.206 37.149 1.00 52.22 78 GLU A O 1
ATOM 566 N N . ALA A 1 79 ? 3.430 5.256 36.189 1.00 46.72 79 ALA A N 1
ATOM 567 C CA . ALA A 1 79 ? 4.425 5.755 35.233 1.00 46.72 79 ALA A CA 1
ATOM 568 C C . ALA A 1 79 ? 4.062 5.528 33.746 1.00 46.72 79 ALA A C 1
ATOM 570 O O . ALA A 1 79 ? 4.871 5.845 32.873 1.00 46.72 79 ALA A O 1
ATOM 571 N N . LEU A 1 80 ? 2.871 4.995 33.438 1.00 46.09 80 LEU A N 1
ATOM 572 C CA . LEU A 1 80 ? 2.360 4.810 32.063 1.00 46.09 80 LEU A CA 1
ATOM 573 C C . LEU A 1 80 ? 1.282 5.835 31.645 1.00 46.09 80 LEU A C 1
ATOM 575 O O . LEU A 1 80 ? 0.925 5.907 30.469 1.00 46.09 80 LEU A O 1
ATOM 579 N N . ASP A 1 81 ? 0.861 6.702 32.568 1.00 44.81 81 ASP A N 1
ATOM 580 C CA . ASP A 1 81 ? -0.263 7.645 32.412 1.00 44.81 81 ASP A CA 1
ATOM 581 C C . ASP A 1 81 ? -0.021 8.788 31.392 1.00 44.81 81 ASP A C 1
ATOM 583 O O . ASP A 1 81 ? -0.937 9.521 31.020 1.00 44.81 81 ASP A O 1
ATOM 587 N N . GLU A 1 82 ? 1.205 8.946 30.876 1.00 48.09 82 GLU A N 1
ATOM 588 C CA . GLU A 1 82 ? 1.516 9.926 29.817 1.00 48.09 82 GLU A CA 1
ATOM 589 C C . GLU A 1 82 ? 1.552 9.336 28.394 1.00 48.09 82 GLU A C 1
ATOM 591 O O . GLU A 1 82 ? 1.657 10.093 27.426 1.00 48.09 82 GLU A O 1
ATOM 596 N N . LEU A 1 83 ? 1.440 8.011 28.227 1.00 45.38 83 LEU A N 1
ATOM 597 C CA . LEU A 1 83 ? 1.403 7.360 26.906 1.00 45.38 83 LEU A CA 1
ATOM 598 C C . LEU A 1 83 ? 0.051 6.714 26.559 1.00 45.38 83 LEU A C 1
ATOM 600 O O . LEU A 1 83 ? -0.147 6.351 25.400 1.00 45.38 83 LEU A O 1
ATOM 604 N N . GLU A 1 84 ? -0.891 6.623 27.502 1.00 45.34 84 GLU A N 1
ATOM 605 C CA . GLU A 1 84 ? -2.229 6.039 27.280 1.00 45.34 84 GLU A CA 1
ATOM 606 C C . GLU A 1 84 ? -3.343 7.070 26.984 1.00 45.34 84 GLU A C 1
ATOM 608 O O . GLU A 1 84 ? -4.449 6.697 26.596 1.00 45.34 84 GLU A O 1
ATOM 613 N N . THR A 1 85 ? -3.056 8.376 27.035 1.00 44.22 85 THR A N 1
ATOM 614 C CA . THR A 1 85 ? -4.087 9.442 26.978 1.00 44.22 85 THR A CA 1
ATOM 615 C C . THR A 1 85 ? -4.344 10.032 25.574 1.00 44.22 85 THR A C 1
ATOM 617 O O . THR A 1 85 ? -4.995 11.065 25.444 1.00 44.22 85 THR A O 1
ATOM 620 N N . GLU A 1 86 ? -3.880 9.396 24.489 1.00 46.41 86 GLU A N 1
ATOM 621 C CA . GLU A 1 86 ? -4.210 9.794 23.093 1.00 46.41 86 GLU A CA 1
ATOM 622 C C . GLU A 1 86 ? -4.937 8.696 22.287 1.00 46.41 86 GLU A C 1
ATOM 624 O O . GLU A 1 86 ? -5.089 8.810 21.073 1.00 46.41 86 GLU A O 1
ATOM 629 N N . GLY A 1 87 ? -5.417 7.642 22.953 1.00 40.38 87 GLY A N 1
ATOM 630 C CA . GLY A 1 87 ? -6.281 6.609 22.369 1.00 40.38 87 GLY A CA 1
ATOM 631 C C . GLY A 1 87 ? -7.718 6.666 22.886 1.00 40.38 87 GLY A C 1
ATOM 632 O O . GLY A 1 87 ? -8.375 5.628 22.935 1.00 40.38 87 GLY A O 1
ATOM 633 N N . SER A 1 88 ? -8.184 7.839 23.342 1.00 41.06 88 SER A N 1
ATOM 634 C CA . SER A 1 88 ? -9.566 8.005 23.803 1.00 41.06 88 SER A CA 1
ATOM 635 C C . SER A 1 88 ? -10.525 7.600 22.693 1.00 41.06 88 SER A C 1
ATOM 637 O O . SER A 1 88 ? -10.496 8.159 21.600 1.00 41.06 88 SER A O 1
ATOM 639 N N . ALA A 1 89 ? -11.345 6.605 23.014 1.00 45.56 89 ALA A N 1
ATOM 640 C CA . ALA A 1 89 ? -12.473 6.138 22.241 1.00 45.56 89 ALA A CA 1
ATOM 641 C C . ALA A 1 89 ? -13.418 7.313 21.949 1.00 45.56 89 ALA A C 1
ATOM 643 O O . ALA A 1 89 ? -14.281 7.650 22.759 1.00 45.56 89 ALA A O 1
ATOM 644 N N . GLU A 1 90 ? -13.212 7.966 20.808 1.00 45.69 90 GLU A N 1
ATOM 645 C CA . GLU A 1 90 ? -14.183 8.886 20.242 1.00 45.69 90 GLU A CA 1
ATOM 646 C C . GLU A 1 90 ? -15.387 8.073 19.763 1.00 45.69 90 GLU A C 1
ATOM 648 O O . GLU A 1 90 ? -15.272 7.123 18.989 1.00 45.69 90 GLU A O 1
ATOM 653 N N . ASP A 1 91 ? -16.535 8.453 20.309 1.00 43.59 91 ASP A N 1
ATOM 654 C CA . ASP A 1 91 ? -17.876 7.979 20.006 1.00 43.59 91 ASP A CA 1
ATOM 655 C C . ASP A 1 91 ? -18.086 7.867 18.481 1.00 43.59 91 ASP A C 1
ATOM 657 O O . ASP A 1 91 ? -18.062 8.855 17.741 1.00 43.59 91 ASP A O 1
ATOM 661 N N . GLU A 1 92 ? -18.215 6.624 18.014 1.00 50.53 92 GLU A N 1
ATOM 662 C CA . GLU A 1 92 ? -18.081 6.178 16.624 1.00 50.53 92 GLU A CA 1
ATOM 663 C C . GLU A 1 92 ? -19.322 6.552 15.787 1.00 50.53 92 GLU A C 1
ATOM 665 O O . GLU A 1 92 ? -20.060 5.701 15.286 1.00 50.53 92 GLU A O 1
ATOM 670 N N . SER A 1 93 ? -19.581 7.850 15.617 1.00 50.53 93 SER A N 1
ATOM 671 C CA . SER A 1 93 ? -20.378 8.312 14.482 1.00 50.53 93 SER A CA 1
ATOM 672 C C . SER A 1 93 ? -19.469 8.306 13.246 1.00 50.53 93 SER A C 1
ATOM 674 O O . SER A 1 93 ? -18.367 8.852 13.310 1.00 50.53 93 SER A O 1
ATOM 676 N N . PRO A 1 94 ? -19.855 7.651 12.134 1.00 57.00 94 PRO A N 1
ATOM 677 C CA . PRO A 1 94 ? -19.020 7.603 10.943 1.00 57.00 94 PRO A CA 1
ATOM 678 C C . PRO A 1 94 ? -18.816 9.028 10.434 1.00 57.00 94 PRO A C 1
ATOM 680 O O . PRO A 1 94 ? -19.728 9.628 9.861 1.00 57.00 94 PRO A O 1
ATOM 683 N N . ASP A 1 95 ? -17.623 9.574 10.660 1.00 74.00 95 ASP A N 1
ATOM 684 C CA . ASP A 1 95 ? -17.275 10.888 10.156 1.00 74.00 95 ASP A CA 1
ATOM 685 C C . ASP A 1 95 ? -17.057 10.792 8.641 1.00 74.00 95 ASP A C 1
ATOM 687 O O . ASP A 1 95 ? -15.985 10.450 8.118 1.00 74.00 95 ASP A O 1
ATOM 691 N N . TYR A 1 96 ? -18.142 11.058 7.916 1.00 79.81 96 TYR A N 1
ATOM 692 C CA . TYR A 1 96 ? -18.150 11.127 6.463 1.00 79.81 96 TYR A CA 1
ATOM 693 C C . TYR A 1 96 ? -17.148 12.166 5.948 1.00 79.81 96 TYR A C 1
ATOM 695 O O . TYR A 1 96 ? -16.648 12.005 4.836 1.00 79.81 96 TYR A O 1
ATOM 703 N N . VAL A 1 97 ? -16.812 13.191 6.742 1.00 78.38 97 VAL A N 1
ATOM 704 C CA . VAL A 1 97 ? -15.843 14.225 6.363 1.00 78.38 97 VAL A CA 1
ATOM 705 C C . VAL A 1 97 ? -14.435 13.646 6.341 1.00 78.38 97 VAL A C 1
ATOM 707 O O . VAL A 1 97 ? -13.760 13.765 5.320 1.00 78.38 97 VAL A O 1
ATOM 710 N N . THR A 1 98 ? -14.013 12.947 7.396 1.00 75.44 98 THR A N 1
ATOM 711 C CA . THR A 1 98 ? -12.703 12.273 7.435 1.00 75.44 98 THR A CA 1
ATOM 712 C C . THR A 1 98 ? -12.579 11.214 6.338 1.00 75.44 98 THR A C 1
ATOM 714 O O . THR A 1 98 ? -11.566 11.148 5.635 1.00 75.44 98 THR A O 1
ATOM 717 N N . THR A 1 99 ? -13.642 10.438 6.109 1.00 75.94 99 THR A N 1
ATOM 718 C CA . THR A 1 99 ? -13.671 9.426 5.041 1.00 75.94 99 THR A CA 1
ATOM 719 C C . THR A 1 99 ? -13.545 10.069 3.654 1.00 75.94 99 THR A C 1
ATOM 721 O O . THR A 1 99 ? -12.748 9.622 2.825 1.00 75.94 99 THR A O 1
ATOM 724 N N . ALA A 1 100 ? -14.285 11.153 3.400 1.00 78.25 100 ALA A N 1
ATOM 725 C CA . ALA A 1 100 ? -14.207 11.896 2.146 1.00 78.25 100 ALA A CA 1
ATOM 726 C C . ALA A 1 100 ? -12.838 12.569 1.962 1.00 78.25 100 ALA A C 1
ATOM 728 O O . ALA A 1 100 ? -12.280 12.521 0.867 1.00 78.25 100 ALA A O 1
ATOM 729 N N . ALA A 1 101 ? -12.259 13.140 3.022 1.00 77.56 101 ALA A N 1
ATOM 730 C CA . ALA A 1 101 ? -10.936 13.756 2.989 1.00 77.56 101 ALA A CA 1
ATOM 731 C C . ALA A 1 101 ? -9.843 12.732 2.648 1.00 77.56 101 ALA A C 1
ATOM 733 O O . ALA A 1 101 ? -8.990 13.009 1.801 1.00 77.56 101 ALA A O 1
ATOM 734 N N . MET A 1 102 ? -9.897 11.523 3.219 1.00 72.12 102 MET A N 1
ATOM 735 C CA . MET A 1 102 ? -8.985 10.439 2.839 1.00 72.12 102 MET A CA 1
ATOM 736 C C . MET A 1 102 ? -9.159 10.039 1.376 1.00 72.12 102 MET A C 1
ATOM 738 O O . MET A 1 102 ? -8.170 9.957 0.649 1.00 72.12 102 MET A O 1
ATOM 742 N N . ALA A 1 103 ? -10.400 9.843 0.923 1.00 73.31 103 ALA A N 1
ATOM 743 C CA . ALA A 1 103 ? -10.678 9.473 -0.462 1.00 73.31 103 ALA A CA 1
ATOM 744 C C . ALA A 1 103 ? -10.129 10.517 -1.448 1.00 73.31 103 ALA A C 1
ATOM 746 O O . ALA A 1 103 ? -9.415 10.167 -2.387 1.00 73.31 103 ALA A O 1
ATOM 747 N N . VAL A 1 104 ? -10.382 11.805 -1.198 1.00 82.12 104 VAL A N 1
ATOM 748 C CA . VAL A 1 104 ? -9.848 12.912 -2.007 1.00 82.12 104 VAL A CA 1
ATOM 749 C C . VAL A 1 104 ? -8.321 12.920 -1.990 1.00 82.12 104 VAL A C 1
ATOM 751 O O . VAL A 1 104 ? -7.705 13.068 -3.044 1.00 82.12 104 VAL A O 1
ATOM 754 N N . THR A 1 105 ? -7.698 12.713 -0.829 1.00 76.19 105 THR A N 1
ATOM 755 C CA . THR A 1 105 ? -6.232 12.700 -0.702 1.00 76.19 105 THR A CA 1
ATOM 756 C C . THR A 1 105 ? -5.610 11.543 -1.487 1.00 76.19 105 THR A C 1
ATOM 758 O O . THR A 1 105 ? -4.604 11.737 -2.167 1.00 76.19 105 THR A O 1
ATOM 761 N N . VAL A 1 106 ? -6.225 10.357 -1.465 1.00 75.06 106 VAL A N 1
ATOM 762 C CA . VAL A 1 106 ? -5.779 9.187 -2.241 1.00 75.06 106 VAL A CA 1
ATOM 763 C C . VAL A 1 106 ? -5.927 9.427 -3.746 1.00 75.06 106 VAL A C 1
ATOM 765 O O . VAL A 1 106 ? -5.002 9.138 -4.504 1.00 75.06 106 VAL A O 1
ATOM 768 N N . ILE A 1 107 ? -7.049 10.003 -4.189 1.00 79.06 107 ILE A N 1
ATOM 769 C CA . ILE A 1 107 ? -7.272 10.351 -5.603 1.00 79.06 107 ILE A CA 1
ATOM 770 C C . ILE A 1 107 ? -6.249 11.397 -6.063 1.00 79.06 107 ILE A C 1
ATOM 772 O O . ILE A 1 107 ? -5.642 11.246 -7.124 1.00 79.06 107 ILE A O 1
ATOM 776 N N . ALA A 1 108 ? -6.025 12.441 -5.262 1.00 78.44 108 ALA A N 1
ATOM 777 C CA . ALA A 1 108 ? -5.038 13.476 -5.549 1.00 78.44 108 ALA A CA 1
ATOM 778 C C . ALA A 1 108 ? -3.621 12.892 -5.625 1.00 78.44 108 ALA A C 1
ATOM 780 O O . ALA A 1 108 ? -2.885 13.206 -6.559 1.00 78.44 108 ALA A O 1
ATOM 781 N N . TYR A 1 109 ? -3.260 12.001 -4.698 1.00 76.94 109 TYR A N 1
ATOM 782 C CA . TYR A 1 109 ? -1.993 11.275 -4.727 1.00 76.94 109 TYR A CA 1
ATOM 783 C C . TYR A 1 109 ? -1.833 10.468 -6.017 1.00 76.94 109 TYR A C 1
ATOM 785 O O . TYR A 1 109 ? -0.828 10.632 -6.704 1.00 76.94 109 TYR A O 1
ATOM 793 N N . ALA A 1 110 ? -2.833 9.667 -6.394 1.00 73.56 110 ALA A N 1
ATOM 794 C CA . ALA A 1 110 ? -2.788 8.876 -7.619 1.00 73.56 110 ALA A CA 1
ATOM 795 C C . ALA A 1 110 ? -2.619 9.764 -8.864 1.00 73.56 110 ALA A C 1
ATOM 797 O O . ALA A 1 110 ? -1.787 9.474 -9.719 1.00 73.56 110 ALA A O 1
ATOM 798 N N . ALA A 1 111 ? -3.345 10.883 -8.945 1.00 76.25 111 ALA A N 1
ATOM 799 C CA . ALA A 1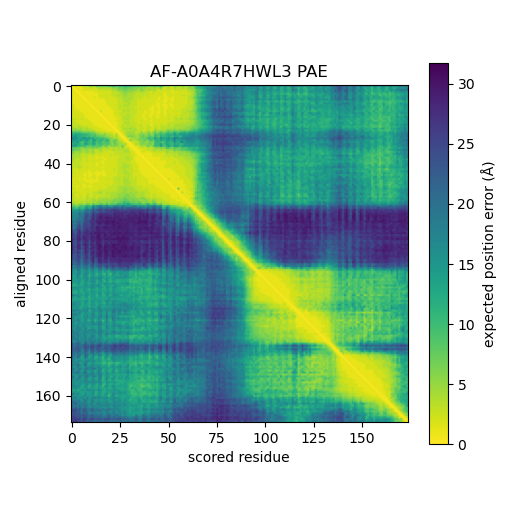 111 ? -3.241 11.820 -10.061 1.00 76.25 111 ALA A CA 1
ATOM 800 C C . ALA A 1 111 ? -1.876 12.529 -10.121 1.00 76.25 111 ALA A C 1
ATOM 802 O O . ALA A 1 111 ? -1.322 12.724 -11.206 1.00 76.25 111 ALA A O 1
ATOM 803 N N . LEU A 1 112 ? -1.319 12.917 -8.969 1.00 73.69 112 LEU A N 1
ATOM 804 C CA . LEU A 1 112 ? -0.011 13.568 -8.905 1.00 73.69 112 LEU A CA 1
ATOM 805 C C . LEU A 1 112 ? 1.137 12.587 -9.150 1.00 73.69 112 LEU A C 1
ATOM 807 O O . LEU A 1 112 ? 2.135 12.996 -9.745 1.00 73.69 112 LEU A O 1
ATOM 811 N N . ALA A 1 113 ? 1.019 11.326 -8.722 1.00 72.94 113 ALA A N 1
ATOM 812 C CA . ALA A 1 113 ? 2.088 10.328 -8.809 1.00 72.94 113 ALA A CA 1
ATOM 813 C C . ALA A 1 113 ? 2.592 10.137 -10.243 1.00 72.94 113 ALA A C 1
ATOM 815 O O . ALA A 1 113 ? 3.800 10.052 -10.465 1.00 72.94 113 ALA A O 1
ATOM 816 N N . PHE A 1 114 ? 1.683 10.178 -11.219 1.00 71.19 114 PHE A N 1
ATOM 817 C CA . PHE A 1 114 ? 2.027 10.076 -12.638 1.00 71.19 114 PHE A CA 1
ATOM 818 C C . PHE A 1 114 ? 2.623 11.359 -13.234 1.00 71.19 114 PHE A C 1
ATOM 820 O O . PHE A 1 114 ? 3.311 11.288 -14.247 1.00 71.19 114 PHE A O 1
ATOM 827 N N . ARG A 1 115 ? 2.382 12.532 -12.632 1.00 73.56 115 ARG A N 1
ATOM 828 C CA . ARG A 1 115 ? 2.872 13.827 -13.144 1.00 73.56 115 ARG A CA 1
ATOM 829 C C . ARG A 1 115 ? 4.205 14.257 -12.546 1.00 73.56 115 ARG A C 1
ATOM 831 O O . ARG A 1 115 ? 5.071 14.738 -13.263 1.00 73.56 115 ARG A O 1
ATOM 838 N N . VAL A 1 116 ? 4.335 14.153 -11.228 1.00 73.56 116 VAL A N 1
ATOM 839 C CA . VAL A 1 116 ? 5.443 14.755 -10.463 1.00 73.56 116 VAL A CA 1
ATOM 840 C C . VAL A 1 116 ? 6.547 13.733 -10.167 1.00 73.56 116 VAL A C 1
ATOM 842 O O . VAL A 1 116 ? 7.667 14.106 -9.823 1.00 73.56 116 VAL A O 1
ATOM 845 N N . GLY A 1 117 ? 6.242 12.444 -10.322 1.00 68.44 117 GLY A N 1
ATOM 846 C CA . GLY A 1 117 ? 7.110 11.334 -9.955 1.00 68.44 117 GLY A CA 1
ATOM 847 C C . GLY A 1 117 ? 6.599 10.605 -8.713 1.00 68.44 117 GLY A C 1
ATOM 848 O O . GLY A 1 117 ? 6.090 11.200 -7.759 1.00 68.44 117 GLY A O 1
ATOM 849 N N . TYR A 1 118 ? 6.738 9.282 -8.716 1.00 71.25 118 TYR A N 1
ATOM 850 C CA . TYR A 1 118 ? 6.200 8.416 -7.667 1.00 71.25 118 TYR A CA 1
ATOM 851 C C . TYR A 1 118 ? 6.841 8.670 -6.292 1.00 71.25 118 TYR A C 1
ATOM 853 O O . TYR A 1 118 ? 6.149 8.749 -5.280 1.00 71.25 118 TYR A O 1
ATOM 861 N N . LEU A 1 119 ? 8.163 8.860 -6.233 1.00 68.94 119 LEU A N 1
ATOM 862 C CA . LEU A 1 119 ? 8.869 9.027 -4.955 1.00 68.94 119 LEU A CA 1
ATOM 863 C C . LEU A 1 119 ? 8.526 10.346 -4.251 1.00 68.94 119 LEU A C 1
ATOM 865 O O . LEU A 1 119 ? 8.285 10.362 -3.045 1.00 68.94 119 LEU A O 1
ATOM 869 N N . THR A 1 120 ? 8.491 11.450 -4.998 1.00 72.75 120 THR A N 1
ATOM 870 C CA . THR A 1 120 ? 8.192 12.789 -4.465 1.00 72.75 120 THR A CA 1
ATOM 871 C C . THR A 1 120 ? 6.763 12.864 -3.943 1.00 72.75 120 THR A C 1
ATOM 873 O O . THR A 1 120 ? 6.517 13.400 -2.864 1.00 72.75 120 THR A O 1
ATOM 876 N N . THR A 1 121 ? 5.823 12.264 -4.668 1.00 74.31 121 THR A N 1
ATOM 877 C CA . THR A 1 121 ? 4.412 12.214 -4.273 1.00 74.31 121 THR A CA 1
ATOM 878 C C . THR A 1 121 ? 4.173 11.277 -3.101 1.00 74.31 121 THR A C 1
ATOM 880 O O . THR A 1 121 ? 3.410 11.631 -2.207 1.00 74.31 121 THR A O 1
ATOM 883 N N . THR A 1 122 ? 4.875 10.143 -3.034 1.00 76.69 122 THR A N 1
ATOM 884 C CA . THR A 1 122 ? 4.806 9.232 -1.879 1.00 76.69 122 THR A CA 1
ATOM 885 C C . THR A 1 122 ? 5.335 9.912 -0.623 1.00 76.69 122 THR A C 1
ATOM 887 O O . THR A 1 122 ? 4.703 9.841 0.426 1.00 76.69 122 THR A O 1
ATOM 890 N N . PHE A 1 123 ? 6.457 10.631 -0.726 1.00 75.06 123 PHE A N 1
ATOM 891 C CA . PHE A 1 123 ? 6.989 11.414 0.388 1.00 75.06 123 PHE A CA 1
ATOM 892 C C . PHE A 1 123 ? 5.985 12.470 0.865 1.00 75.06 123 PHE A C 1
ATOM 894 O O . PHE A 1 123 ? 5.668 12.538 2.052 1.00 75.06 123 PHE A O 1
ATOM 901 N N . ALA A 1 124 ? 5.443 13.262 -0.066 1.00 78.62 124 ALA A N 1
ATOM 902 C CA . ALA A 1 124 ? 4.458 14.291 0.245 1.00 78.62 124 ALA A CA 1
ATOM 903 C C . ALA A 1 124 ? 3.183 13.700 0.863 1.00 78.62 124 ALA A C 1
ATOM 905 O O . ALA A 1 124 ? 2.633 14.288 1.787 1.00 78.62 124 ALA A O 1
ATOM 906 N N . PHE A 1 125 ? 2.741 12.529 0.404 1.00 78.69 125 PHE A N 1
ATOM 907 C CA . PHE A 1 125 ? 1.585 11.828 0.954 1.00 78.69 125 PHE A CA 1
ATOM 908 C C . PHE A 1 125 ? 1.856 11.290 2.363 1.00 78.69 125 PHE A C 1
ATOM 910 O O . PHE A 1 125 ? 1.052 11.519 3.260 1.00 78.69 125 PHE A O 1
ATOM 917 N N . LEU A 1 126 ? 3.001 10.642 2.594 1.00 75.44 126 LEU A N 1
ATOM 918 C CA . LEU A 1 126 ? 3.366 10.100 3.908 1.00 75.44 126 LEU A CA 1
ATOM 919 C C . LEU A 1 126 ? 3.533 11.185 4.975 1.00 75.44 126 LEU A C 1
ATOM 921 O O . LEU A 1 126 ? 3.273 10.928 6.145 1.00 75.44 126 LEU A O 1
ATOM 925 N N . V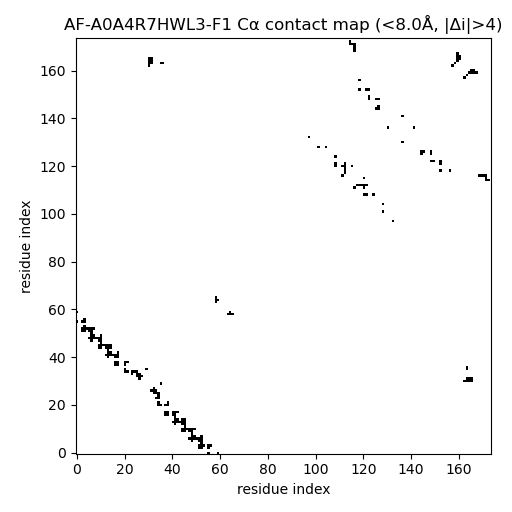AL A 1 127 ? 3.955 12.389 4.586 1.00 74.81 127 VAL A N 1
ATOM 926 C CA . VAL A 1 127 ? 4.035 13.541 5.494 1.00 74.81 127 VAL A CA 1
ATOM 927 C C . VAL A 1 127 ? 2.679 14.243 5.603 1.00 74.81 127 VAL A C 1
ATOM 929 O O . VAL A 1 127 ? 2.228 14.561 6.699 1.00 74.81 127 VAL A O 1
ATOM 932 N N . GLY A 1 128 ? 2.009 14.471 4.475 1.00 75.75 128 GLY A N 1
ATOM 933 C CA . GLY A 1 128 ? 0.783 15.255 4.384 1.00 75.75 128 GLY A CA 1
ATOM 934 C C . GLY A 1 128 ? -0.443 14.558 4.962 1.00 75.75 128 GLY A C 1
ATOM 935 O O . GLY A 1 128 ? -1.196 15.196 5.684 1.00 75.75 128 GLY A O 1
ATOM 936 N N . ALA A 1 129 ? -0.636 13.262 4.705 1.00 74.88 129 ALA A N 1
ATOM 937 C CA . ALA A 1 129 ? -1.794 12.506 5.187 1.00 74.88 129 ALA A CA 1
ATOM 938 C C . ALA A 1 129 ? -1.922 12.503 6.723 1.00 74.88 129 ALA A C 1
ATOM 940 O O . ALA A 1 129 ? -2.995 12.843 7.219 1.00 74.88 129 ALA A O 1
ATOM 941 N N . PRO A 1 130 ? -0.867 12.202 7.507 1.00 69.62 130 PRO A N 1
ATOM 942 C CA . PRO A 1 130 ? -0.959 12.280 8.959 1.00 69.62 130 PRO A CA 1
ATOM 943 C C . PRO A 1 130 ? -1.070 13.718 9.472 1.00 69.62 130 PRO A C 1
ATOM 945 O O . PRO A 1 130 ? -1.744 13.912 10.470 1.00 69.62 130 PRO A O 1
ATOM 948 N N . ILE A 1 131 ? -0.488 14.723 8.803 1.00 76.50 131 ILE A N 1
ATOM 949 C CA . ILE A 1 131 ? -0.695 16.141 9.165 1.00 76.50 131 ILE A CA 1
ATOM 950 C C . ILE A 1 131 ? -2.150 16.561 8.925 1.00 76.50 131 ILE A C 1
ATOM 952 O O . ILE A 1 131 ? -2.718 17.287 9.733 1.00 76.50 131 ILE A O 1
ATOM 956 N N . LEU A 1 132 ? -2.752 16.098 7.829 1.00 75.44 132 LEU A N 1
ATOM 957 C CA . LEU A 1 132 ? -4.146 16.368 7.492 1.00 75.44 132 LEU A CA 1
ATOM 958 C C . LEU A 1 132 ? -5.100 15.698 8.492 1.00 75.44 132 LEU A C 1
ATOM 960 O O . LEU A 1 132 ? -6.135 16.269 8.813 1.00 75.44 132 LEU A O 1
ATOM 964 N N . LEU A 1 133 ? -4.736 14.511 8.994 1.00 70.31 133 LEU A N 1
ATOM 965 C CA . LEU A 1 133 ? -5.498 13.792 10.016 1.00 70.31 133 LEU A CA 1
ATOM 966 C C . LEU A 1 133 ? -5.259 14.304 11.443 1.00 70.31 133 LEU A C 1
ATOM 968 O O . LEU A 1 133 ? -6.171 14.276 12.262 1.00 70.31 133 LEU A O 1
ATOM 972 N N . SER A 1 134 ? -4.042 14.733 11.780 1.00 64.50 134 SER A N 1
ATOM 973 C CA . SER A 1 134 ? -3.709 15.212 13.121 1.00 64.50 134 SER A CA 1
ATOM 974 C C . SER A 1 134 ? -3.845 16.729 13.174 1.00 64.50 134 SER A C 1
ATOM 976 O O . SER A 1 134 ? -2.934 17.459 12.783 1.00 64.50 134 SER A O 1
ATOM 978 N N . TRP A 1 135 ? -4.968 17.213 13.702 1.00 61.75 135 TRP A N 1
ATOM 979 C CA . TRP A 1 135 ? -5.270 18.648 13.753 1.00 61.75 135 TRP A CA 1
ATOM 980 C C . TRP A 1 135 ? -4.313 19.465 14.650 1.00 61.75 135 TRP A C 1
ATOM 982 O O . TRP A 1 135 ? -4.344 20.694 14.635 1.00 61.75 135 TRP A O 1
ATOM 992 N N . THR A 1 136 ? -3.420 18.813 15.404 1.00 58.69 136 THR A N 1
ATOM 993 C CA . THR A 1 136 ? -2.440 19.459 16.290 1.00 58.69 136 THR A CA 1
ATOM 994 C C . THR A 1 136 ? -1.010 18.949 16.054 1.00 58.69 136 THR A C 1
ATOM 996 O O . THR A 1 136 ? -0.618 17.884 16.542 1.00 58.69 136 THR A O 1
ATOM 999 N N . PRO A 1 137 ? -0.160 19.720 15.350 1.00 56.84 137 PRO A N 1
ATOM 1000 C CA . PRO A 1 137 ? 1.239 19.359 15.167 1.00 56.84 137 PRO A CA 1
ATOM 1001 C C . PRO A 1 137 ? 2.040 19.619 16.454 1.00 56.84 137 PRO A C 1
ATOM 1003 O O . PRO A 1 137 ? 2.506 20.727 16.711 1.00 56.84 137 PRO A O 1
ATOM 1006 N N . ARG A 1 138 ? 2.263 18.579 17.267 1.00 72.94 138 ARG A N 1
ATOM 1007 C CA . ARG A 1 138 ? 3.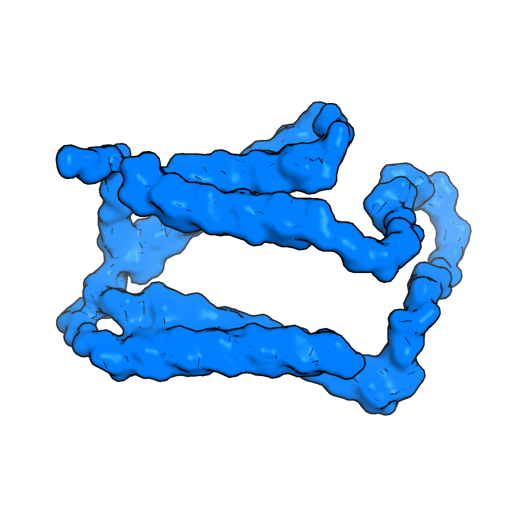337 18.584 18.279 1.00 72.94 138 ARG A CA 1
ATOM 1008 C C . ARG A 1 138 ? 4.681 18.325 17.587 1.00 72.94 138 ARG A C 1
ATOM 1010 O O . ARG A 1 138 ? 4.847 17.308 16.914 1.00 72.94 138 ARG A O 1
ATOM 1017 N N . GLY A 1 139 ? 5.667 19.206 17.783 1.00 75.75 139 GLY A N 1
ATOM 1018 C CA . GLY A 1 139 ? 6.944 19.182 17.042 1.00 75.75 139 GLY A CA 1
ATOM 1019 C C . GLY A 1 139 ? 7.713 17.851 17.094 1.00 75.75 139 GLY A C 1
ATOM 1020 O O . GLY A 1 139 ? 8.281 17.426 16.090 1.00 75.75 139 GLY A O 1
ATOM 1021 N N . ARG A 1 140 ? 7.668 17.131 18.224 1.00 75.25 140 ARG A N 1
ATOM 1022 C CA . ARG A 1 140 ? 8.311 15.809 18.365 1.00 75.25 140 ARG A CA 1
ATOM 1023 C C . ARG A 1 140 ? 7.650 14.736 17.490 1.00 75.25 140 ARG A C 1
ATOM 1025 O O . ARG A 1 140 ? 8.353 13.920 16.904 1.00 75.25 140 ARG A O 1
ATOM 1032 N N . ARG A 1 141 ? 6.320 14.763 17.357 1.00 69.62 141 ARG A N 1
ATOM 1033 C CA . ARG A 1 141 ? 5.558 13.834 16.504 1.00 69.62 141 ARG A CA 1
ATOM 1034 C C . ARG A 1 141 ? 5.862 14.075 15.026 1.00 69.62 141 ARG A C 1
ATOM 1036 O O . ARG A 1 141 ? 6.014 13.123 14.269 1.00 69.62 141 ARG A O 1
ATOM 1043 N N . LEU A 1 142 ? 6.044 15.339 14.646 1.00 75.69 142 LEU A N 1
ATOM 1044 C CA . LEU A 1 142 ? 6.414 15.732 13.286 1.00 75.69 142 LEU A CA 1
ATOM 1045 C C . LEU A 1 142 ? 7.811 15.215 12.905 1.00 75.69 142 LEU A C 1
ATOM 1047 O O . LEU A 1 142 ? 7.983 14.693 11.810 1.00 75.69 142 LEU A O 1
ATOM 1051 N N . LEU A 1 143 ? 8.783 15.261 13.825 1.00 77.25 143 LEU A N 1
ATOM 1052 C CA . LEU A 1 143 ? 10.110 14.667 13.607 1.00 77.25 143 LEU A CA 1
ATOM 1053 C C . LEU A 1 143 ? 10.061 13.146 13.422 1.00 77.25 143 LEU A C 1
ATOM 1055 O O . LEU A 1 143 ? 10.733 12.622 12.536 1.00 77.25 143 LEU A O 1
ATOM 1059 N N . VAL A 1 144 ? 9.262 12.437 14.225 1.00 72.25 144 VAL A N 1
ATOM 1060 C CA . VAL A 1 144 ? 9.090 10.981 14.082 1.00 72.25 144 VAL A CA 1
ATOM 1061 C C . VAL A 1 144 ? 8.432 10.643 12.743 1.00 72.25 144 VAL A C 1
ATOM 1063 O O . VAL A 1 144 ? 8.917 9.763 12.039 1.00 72.25 144 VAL A O 1
ATOM 1066 N N . LEU A 1 145 ? 7.383 11.375 12.354 1.00 72.31 145 LEU A N 1
ATOM 1067 C CA . LEU A 1 145 ? 6.718 11.210 11.058 1.00 72.31 145 LEU A CA 1
ATOM 1068 C C . LEU A 1 145 ? 7.659 11.494 9.889 1.00 72.31 145 LEU A C 1
ATOM 1070 O O . LEU A 1 145 ? 7.682 10.736 8.926 1.00 72.31 145 LEU A O 1
ATOM 1074 N N . LEU A 1 146 ? 8.468 12.549 9.986 1.00 76.75 146 LEU A N 1
ATOM 1075 C CA . LEU A 1 146 ? 9.461 12.883 8.973 1.00 76.75 146 LEU A CA 1
ATOM 1076 C C . LEU A 1 146 ? 10.509 11.771 8.847 1.00 76.75 146 LEU A C 1
ATOM 1078 O O . LEU A 1 146 ? 10.796 11.325 7.740 1.00 76.75 146 LEU A O 1
ATOM 1082 N N . GLY A 1 147 ? 11.046 11.289 9.971 1.00 74.50 147 GLY A N 1
ATOM 1083 C CA . GLY A 1 147 ? 11.999 10.180 9.990 1.00 74.50 147 GLY A CA 1
ATOM 1084 C C . GLY A 1 147 ? 11.407 8.898 9.402 1.00 74.50 147 GLY A C 1
ATOM 1085 O O . GLY A 1 147 ? 12.048 8.248 8.578 1.00 74.50 147 GLY A O 1
ATOM 1086 N N . PHE A 1 148 ? 10.162 8.577 9.756 1.00 74.50 148 PHE A N 1
ATOM 1087 C CA . PHE A 1 148 ? 9.428 7.447 9.193 1.00 74.50 148 PHE A CA 1
ATOM 1088 C C . PHE A 1 148 ? 9.213 7.602 7.684 1.00 74.50 148 PHE A C 1
ATOM 1090 O O . PHE A 1 148 ? 9.503 6.674 6.935 1.00 74.50 148 PHE A O 1
ATOM 1097 N N . ALA A 1 149 ? 8.775 8.775 7.220 1.00 72.06 149 ALA A N 1
ATOM 1098 C CA . ALA A 1 149 ? 8.555 9.052 5.804 1.00 72.06 149 ALA A CA 1
ATOM 1099 C C . ALA A 1 149 ? 9.854 8.932 4.994 1.00 72.06 149 ALA A C 1
ATOM 1101 O O . ALA A 1 149 ? 9.869 8.273 3.956 1.00 72.06 149 ALA A O 1
ATOM 1102 N N . VAL A 1 150 ? 10.961 9.502 5.484 1.00 74.94 150 VAL A N 1
ATOM 1103 C CA . VAL A 1 150 ? 12.287 9.356 4.860 1.00 74.94 150 VAL A CA 1
ATOM 1104 C C . VAL A 1 150 ? 12.708 7.888 4.828 1.00 74.94 150 VAL A C 1
ATOM 1106 O O . VAL A 1 150 ? 13.113 7.393 3.777 1.00 74.94 150 VAL A O 1
ATOM 1109 N N . GLY A 1 151 ? 12.570 7.176 5.948 1.00 76.19 151 GLY A N 1
ATOM 1110 C CA . GLY A 1 151 ? 12.881 5.751 6.039 1.00 76.19 151 GLY A CA 1
ATOM 1111 C C . GLY A 1 151 ? 12.078 4.914 5.044 1.00 76.19 151 GLY A C 1
ATOM 1112 O O . GLY A 1 151 ? 12.655 4.093 4.334 1.00 76.19 151 GLY A O 1
ATOM 1113 N N . MET A 1 152 ? 10.773 5.169 4.920 1.00 74.25 152 MET A N 1
ATOM 1114 C CA . MET A 1 152 ? 9.911 4.473 3.965 1.00 74.25 152 MET A CA 1
ATOM 1115 C C . MET A 1 152 ? 10.272 4.792 2.517 1.00 74.25 152 MET A C 1
ATOM 1117 O O . MET A 1 152 ? 10.324 3.888 1.693 1.00 74.25 152 MET A O 1
ATOM 1121 N N . VAL A 1 153 ? 10.583 6.047 2.190 1.00 76.94 153 VAL A N 1
ATOM 1122 C CA . VAL A 1 153 ? 11.035 6.418 0.840 1.00 76.94 153 VAL A CA 1
ATOM 1123 C C . VAL A 1 153 ? 12.344 5.717 0.483 1.00 76.94 153 VAL A C 1
ATOM 1125 O O . VAL A 1 153 ? 12.478 5.214 -0.632 1.00 76.94 153 VAL A O 1
ATOM 1128 N N . ILE A 1 154 ? 13.292 5.635 1.421 1.00 75.56 154 ILE A N 1
ATOM 1129 C CA . ILE A 1 154 ? 14.537 4.882 1.228 1.00 75.56 154 ILE A CA 1
ATOM 1130 C C . ILE A 1 154 ? 14.228 3.398 1.030 1.00 75.56 154 ILE A C 1
ATOM 1132 O O . ILE A 1 154 ? 14.735 2.807 0.082 1.00 75.56 154 ILE A O 1
ATOM 1136 N N . ALA A 1 155 ? 13.379 2.802 1.869 1.00 73.44 155 ALA A N 1
ATOM 1137 C CA . ALA A 1 155 ? 12.997 1.398 1.755 1.00 73.44 155 ALA A CA 1
ATOM 1138 C C . ALA A 1 155 ? 12.319 1.098 0.411 1.00 73.44 155 ALA A C 1
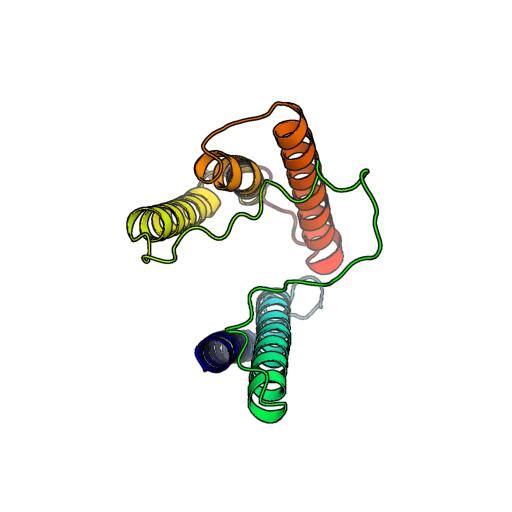ATOM 1140 O O . ALA A 1 155 ? 12.725 0.166 -0.275 1.00 73.44 155 ALA A O 1
ATOM 1141 N N . ILE A 1 156 ? 11.361 1.925 -0.016 1.00 76.38 156 ILE A N 1
ATOM 1142 C CA . ILE A 1 156 ? 10.714 1.827 -1.331 1.00 76.38 156 ILE A CA 1
ATOM 1143 C C . ILE A 1 156 ? 11.760 1.924 -2.436 1.00 76.38 156 ILE A C 1
ATOM 1145 O O . ILE A 1 156 ? 11.785 1.076 -3.321 1.00 76.38 156 ILE A O 1
ATOM 1149 N N . ARG A 1 157 ? 12.649 2.924 -2.393 1.00 75.88 157 ARG A N 1
ATOM 1150 C CA . ARG A 1 157 ? 13.708 3.076 -3.398 1.00 75.88 157 ARG A CA 1
ATOM 1151 C C . ARG A 1 157 ? 14.606 1.843 -3.444 1.00 75.88 157 ARG A C 1
ATOM 1153 O O . ARG A 1 157 ? 14.936 1.384 -4.532 1.00 75.88 157 ARG A O 1
ATOM 1160 N N . LEU A 1 158 ? 14.980 1.303 -2.287 1.00 75.50 158 LEU A N 1
ATOM 1161 C CA . LEU A 1 158 ? 15.778 0.087 -2.199 1.00 75.50 158 LEU A CA 1
ATOM 1162 C C . LEU A 1 158 ? 15.032 -1.103 -2.786 1.00 75.50 158 LEU A C 1
ATOM 1164 O O . LEU A 1 158 ? 15.637 -1.808 -3.573 1.00 75.50 158 LEU A O 1
ATOM 1168 N N . VAL A 1 159 ? 13.746 -1.293 -2.485 1.00 72.12 159 VAL A N 1
ATOM 1169 C CA . VAL A 1 159 ? 12.917 -2.355 -3.079 1.00 72.12 159 VAL A CA 1
ATOM 1170 C C . VAL A 1 159 ? 12.820 -2.191 -4.595 1.00 72.12 159 VAL A C 1
ATOM 1172 O O . VAL A 1 159 ? 12.980 -3.158 -5.326 1.00 72.12 159 VAL A O 1
ATOM 1175 N N . PHE A 1 160 ? 12.626 -0.974 -5.099 1.00 68.94 160 PHE A N 1
ATOM 1176 C CA . PHE A 1 160 ? 12.585 -0.732 -6.542 1.00 68.94 160 PHE A CA 1
ATOM 1177 C C . PHE A 1 160 ? 13.920 -1.037 -7.226 1.00 68.94 160 PHE A C 1
ATOM 1179 O O . PHE A 1 160 ? 13.935 -1.648 -8.288 1.00 68.94 160 PHE A O 1
ATOM 1186 N N . ILE A 1 161 ? 15.044 -0.665 -6.615 1.00 73.94 161 ILE A N 1
ATOM 1187 C CA . ILE A 1 161 ? 16.367 -0.948 -7.181 1.00 73.94 161 ILE A CA 1
ATOM 1188 C C . ILE A 1 161 ? 16.718 -2.436 -7.043 1.00 73.94 161 ILE A C 1
ATOM 1190 O O . ILE A 1 161 ? 17.197 -3.037 -7.994 1.00 73.94 161 ILE A O 1
ATOM 1194 N N . SER A 1 162 ? 16.495 -3.040 -5.875 1.00 69.50 162 SER A N 1
ATOM 1195 C CA . SER A 1 162 ? 16.952 -4.399 -5.571 1.00 69.50 162 SER A CA 1
ATOM 1196 C C . SER A 1 162 ? 16.009 -5.483 -6.079 1.00 69.50 162 SER A C 1
ATOM 1198 O O . SER A 1 162 ? 16.484 -6.505 -6.565 1.00 69.50 162 SER A O 1
ATOM 1200 N N . ALA A 1 163 ? 14.695 -5.275 -5.970 1.00 64.00 163 ALA A N 1
ATOM 1201 C CA . ALA A 1 163 ? 13.692 -6.263 -6.351 1.00 64.00 163 ALA A CA 1
ATOM 1202 C C . ALA A 1 163 ? 13.206 -6.064 -7.787 1.00 64.00 163 ALA A C 1
ATOM 1204 O O . ALA A 1 163 ? 13.014 -7.045 -8.495 1.00 64.00 163 ALA A O 1
ATOM 1205 N N . LEU A 1 164 ? 13.023 -4.812 -8.223 1.00 59.03 164 LEU A N 1
ATOM 1206 C CA . LEU A 1 164 ? 12.477 -4.521 -9.553 1.00 59.03 164 LEU A CA 1
ATOM 1207 C C . LEU A 1 164 ? 13.563 -4.171 -10.575 1.00 59.03 164 LEU A C 1
ATOM 1209 O O . LEU A 1 164 ? 13.303 -4.267 -11.763 1.00 59.03 164 LEU A O 1
ATOM 1213 N N . ASN A 1 165 ? 14.762 -3.754 -10.142 1.00 64.06 165 ASN A N 1
ATOM 1214 C CA . ASN A 1 165 ? 15.863 -3.269 -10.990 1.00 64.06 165 ASN A CA 1
ATOM 1215 C C . ASN A 1 165 ? 15.428 -2.284 -12.098 1.00 64.06 165 ASN A C 1
ATOM 1217 O O . ASN A 1 165 ? 16.122 -2.103 -13.101 1.00 64.06 165 ASN A O 1
ATOM 1221 N N . VAL A 1 166 ? 14.271 -1.644 -11.917 1.00 61.41 166 VAL A N 1
ATOM 1222 C CA . VAL A 1 166 ? 13.739 -0.646 -12.829 1.00 61.41 166 VAL A CA 1
ATOM 1223 C C . VAL A 1 166 ? 14.330 0.687 -12.385 1.00 61.41 166 VAL A C 1
ATOM 1225 O O . VAL A 1 166 ? 14.079 1.112 -11.250 1.00 61.41 166 VAL A O 1
ATOM 1228 N N . PRO A 1 167 ? 15.113 1.371 -13.236 1.00 61.41 167 PRO A N 1
ATOM 1229 C CA . PRO A 1 167 ? 15.538 2.726 -12.940 1.00 61.41 167 PRO A CA 1
ATOM 1230 C C . PRO A 1 167 ? 14.287 3.603 -12.847 1.00 61.41 167 PRO A C 1
ATOM 1232 O O . PRO A 1 167 ? 13.555 3.782 -13.820 1.00 61.41 167 PRO A O 1
ATOM 1235 N N . LEU A 1 168 ? 14.008 4.113 -11.648 1.00 59.50 168 LEU A N 1
ATOM 1236 C CA . LEU A 1 168 ? 12.925 5.069 -11.442 1.00 59.50 168 LEU A CA 1
ATOM 1237 C C . LEU A 1 168 ? 13.209 6.314 -12.296 1.00 59.50 168 LEU A C 1
ATOM 1239 O O . LEU A 1 168 ? 14.341 6.800 -12.275 1.00 59.50 168 LEU A O 1
ATOM 1243 N N . PRO A 1 169 ? 12.217 6.848 -13.030 1.00 57.72 169 PRO A N 1
ATOM 1244 C CA . PRO A 1 169 ? 12.410 8.065 -13.803 1.00 57.72 169 PRO A CA 1
ATOM 1245 C C . PRO A 1 169 ? 12.775 9.208 -12.850 1.00 57.72 169 PRO A C 1
ATOM 1247 O O . PRO A 1 169 ? 11.971 9.618 -12.013 1.00 57.72 169 PRO A O 1
ATOM 1250 N N . GLU A 1 170 ? 14.014 9.691 -12.948 1.00 63.12 170 GLU A N 1
ATOM 1251 C CA . GLU A 1 170 ? 14.546 10.760 -12.090 1.00 63.12 170 GLU A CA 1
ATOM 1252 C C . GLU A 1 170 ? 13.990 12.142 -12.469 1.00 63.12 170 GLU A C 1
ATOM 1254 O O . GLU A 1 170 ? 14.135 13.103 -11.714 1.00 63.12 170 GLU A O 1
ATOM 1259 N N . THR A 1 171 ? 13.318 12.245 -13.619 1.00 54.31 171 THR A N 1
ATOM 1260 C CA . THR A 1 171 ? 12.786 13.497 -14.160 1.00 54.31 171 THR A CA 1
ATOM 1261 C C . THR A 1 171 ? 11.314 13.368 -14.561 1.00 54.31 171 THR A C 1
ATOM 1263 O O . THR A 1 171 ? 10.906 12.303 -15.033 1.00 54.31 171 THR A O 1
ATOM 1266 N N . PRO A 1 172 ? 10.511 14.442 -14.422 1.00 54.38 172 PRO A N 1
ATOM 1267 C CA . PRO A 1 172 ? 9.157 14.480 -14.968 1.00 54.38 172 PRO A CA 1
ATOM 1268 C C . PRO A 1 172 ? 9.193 14.259 -16.489 1.00 54.38 172 PRO A C 1
ATOM 1270 O O . PRO A 1 172 ? 10.135 14.690 -17.156 1.00 54.38 172 PRO A O 1
ATOM 1273 N N . LEU A 1 173 ? 8.190 13.547 -17.013 1.00 53.62 173 LEU A N 1
ATOM 1274 C CA . LEU A 1 173 ? 8.042 13.279 -18.448 1.00 53.62 173 LEU A CA 1
ATOM 1275 C C . LEU A 1 173 ? 8.042 14.607 -19.242 1.00 53.62 173 LEU A C 1
ATOM 1277 O O . LEU A 1 173 ? 7.420 15.563 -18.768 1.00 53.62 173 LEU A O 1
ATOM 1281 N N . PRO A 1 174 ? 8.726 14.680 -20.402 1.00 55.28 174 PRO A N 1
ATOM 1282 C CA . PRO A 1 174 ? 8.648 15.836 -21.296 1.00 55.28 174 PRO A CA 1
ATOM 1283 C C . PRO A 1 174 ? 7.246 16.028 -21.890 1.00 55.28 174 PRO A C 1
ATOM 1285 O O . PRO A 1 174 ? 6.516 15.021 -22.051 1.00 55.28 174 PRO A O 1
#

InterPro domains:
  IPR009936 Domain of unknown function DUF1468 [PF07331] (5-169)

Mean predicted aligned error: 14.19 Å

Nearest PDB structures (foldseek):
  8onz-assembly1_Lh  TM=4.230E-01  e=3.220E+00  Thermochaetoides thermophila DSM 1495

Foldseek 3Di:
DVLLVVLVVLLVVLVVLLVVLVVQDADPDLLARPSVVSNVSSVVSNVSSVVSNVVVVVCVVVVVPPPDPDPDPDDDDPPCVVPPPPPPPDDDDPPVVLVVVVVVLVVVLVVVCLFFHVLVSQLCSLLVVVCVVDVDDDPVVSVVSNVVSVVVSVVVVCCCCPNNVDPGPPDGDD